Protein AF-A0A8J7W0G6-F1 (afdb_monomer_lite)

Sequence (94 aa):
METFIFLLLIGLLIYAKVQGGKDKEVKQQELKRKNLEIINSQDNTQQDVIRCPKCLSSQTSANKRGITLTTGLIGSQTVYITCLQCGHRWKAGS

Structure (mmCIF, N/CA/C/O backbone):
data_AF-A0A8J7W0G6-F1
#
_entry.id   AF-A0A8J7W0G6-F1
#
loop_
_atom_site.group_PDB
_atom_site.id
_atom_site.type_symbol
_atom_site.label_atom_id
_atom_site.label_alt_id
_atom_site.label_comp_id
_atom_site.label_asym_id
_atom_site.label_entity_id
_atom_site.label_seq_id
_atom_site.pdbx_PDB_ins_code
_atom_site.Cartn_x
_atom_site.Cartn_y
_atom_site.Cartn_z
_atom_site.occupancy
_atom_site.B_iso_or_equiv
_atom_site.auth_seq_id
_atom_site.auth_comp_id
_atom_site.auth_asym_id
_atom_site.auth_atom_id
_atom_site.pdbx_PDB_model_num
ATOM 1 N N . MET A 1 1 ? -32.720 -2.109 56.653 1.00 86.44 1 MET A N 1
ATOM 2 C CA . MET A 1 1 ? -31.253 -2.250 56.505 1.00 86.44 1 MET A CA 1
ATOM 3 C C . MET A 1 1 ? -30.919 -3.208 55.366 1.00 86.44 1 MET A C 1
ATOM 5 O O . MET A 1 1 ? -30.244 -2.790 54.439 1.00 86.44 1 MET A O 1
ATOM 9 N N . GLU A 1 2 ? -31.453 -4.434 55.355 1.00 90.00 2 GLU A N 1
ATOM 10 C CA . GLU A 1 2 ? -31.141 -5.429 54.309 1.00 90.00 2 GLU A CA 1
ATOM 11 C C . GLU A 1 2 ? -31.584 -5.031 52.888 1.00 90.00 2 GLU A C 1
ATOM 13 O O . GLU A 1 2 ? -30.842 -5.234 51.932 1.00 90.00 2 GLU A O 1
ATOM 18 N N . THR A 1 3 ? -32.728 -4.359 52.726 1.00 92.31 3 THR A N 1
ATOM 19 C CA . THR A 1 3 ? -33.214 -3.875 51.416 1.00 92.31 3 THR A CA 1
ATOM 20 C C . THR A 1 3 ? -32.291 -2.849 50.749 1.00 92.31 3 THR A C 1
ATOM 22 O O . THR A 1 3 ? -32.114 -2.883 49.534 1.00 92.31 3 THR A O 1
ATOM 25 N N . PHE A 1 4 ? -31.649 -1.971 51.525 1.00 93.44 4 PHE A N 1
ATOM 26 C CA . PHE A 1 4 ? -30.666 -1.013 51.001 1.00 93.44 4 PHE A CA 1
ATOM 27 C C . PHE A 1 4 ? -29.396 -1.713 50.501 1.00 93.44 4 PHE A C 1
ATOM 29 O O . PHE A 1 4 ? -28.831 -1.307 49.487 1.00 93.44 4 PHE A O 1
ATOM 36 N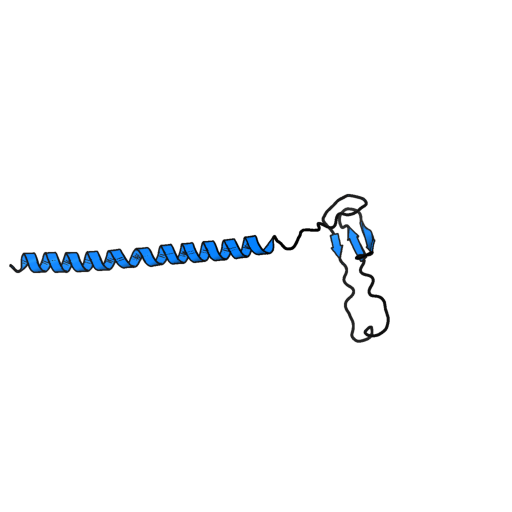 N . ILE A 1 5 ? -28.983 -2.795 51.169 1.00 93.69 5 ILE A N 1
ATOM 37 C CA . ILE A 1 5 ? -27.824 -3.604 50.770 1.00 93.69 5 ILE A CA 1
ATOM 38 C C . ILE A 1 5 ? -28.100 -4.300 49.429 1.00 93.69 5 ILE A C 1
ATOM 40 O O . ILE A 1 5 ? -27.260 -4.249 48.531 1.00 93.69 5 ILE A O 1
ATOM 44 N N . PHE A 1 6 ? -29.299 -4.865 49.238 1.00 93.75 6 PHE A N 1
ATOM 45 C CA . PHE A 1 6 ? -29.692 -5.466 47.957 1.00 93.75 6 PHE A CA 1
ATOM 46 C C . PHE A 1 6 ? -29.721 -4.451 46.802 1.00 93.75 6 PHE A C 1
ATOM 48 O O . PHE A 1 6 ? -29.231 -4.757 45.714 1.00 93.75 6 PHE A O 1
ATOM 55 N N . LEU A 1 7 ? -30.225 -3.232 47.028 1.00 92.00 7 LEU A N 1
ATOM 56 C CA . LEU A 1 7 ? -30.244 -2.179 46.003 1.00 92.00 7 LEU A CA 1
ATOM 57 C C . LEU A 1 7 ? -28.833 -1.724 45.594 1.00 92.00 7 LEU A C 1
ATOM 59 O O . LEU A 1 7 ? -28.586 -1.505 44.407 1.00 92.00 7 LEU A O 1
ATOM 63 N N . LEU A 1 8 ? -27.892 -1.639 46.541 1.00 93.56 8 LEU A N 1
ATOM 64 C CA . LEU A 1 8 ? -26.496 -1.301 46.240 1.00 93.56 8 LEU A CA 1
ATOM 65 C C . LEU A 1 8 ? -25.782 -2.399 45.438 1.00 93.56 8 LEU A C 1
ATOM 67 O O . LEU A 1 8 ? -25.046 -2.086 44.501 1.00 93.56 8 LEU A O 1
ATOM 71 N N . LEU A 1 9 ? -26.027 -3.676 45.752 1.00 94.38 9 LEU A N 1
ATOM 72 C CA . LEU A 1 9 ? -25.452 -4.802 45.005 1.00 94.38 9 LEU A CA 1
ATOM 73 C C . LEU A 1 9 ? -25.980 -4.864 43.568 1.00 94.38 9 LEU A C 1
ATOM 75 O O . LEU A 1 9 ? -25.199 -5.010 42.628 1.00 94.38 9 LEU A O 1
ATOM 79 N N . ILE A 1 10 ? -27.292 -4.695 43.382 1.00 94.81 10 ILE A N 1
ATOM 80 C CA . ILE A 1 10 ? -27.908 -4.650 42.050 1.00 94.81 10 ILE A CA 1
ATOM 81 C C . ILE A 1 10 ? -27.349 -3.464 41.246 1.00 94.81 10 ILE A C 1
ATOM 83 O O . ILE A 1 10 ? -26.977 -3.635 40.084 1.00 94.81 10 ILE A O 1
ATOM 87 N N . GLY A 1 11 ? -27.208 -2.287 41.866 1.00 93.38 11 GLY A N 1
ATOM 88 C CA . GLY A 1 11 ? -26.615 -1.103 41.236 1.00 93.38 11 GLY A CA 1
ATOM 89 C C . GLY A 1 11 ? -25.168 -1.312 40.771 1.00 93.38 11 GLY A C 1
ATOM 90 O O . GLY A 1 11 ? -24.830 -0.947 39.645 1.00 93.38 11 GLY A O 1
ATOM 91 N N . LEU A 1 12 ? -24.328 -1.961 41.586 1.00 92.75 12 LEU A N 1
ATOM 92 C CA . LEU A 1 12 ? -22.945 -2.301 41.226 1.00 92.75 12 LEU A CA 1
ATOM 93 C C . LEU A 1 12 ? -22.866 -3.284 40.050 1.00 92.75 12 LEU A C 1
ATOM 95 O O . LEU A 1 12 ? -22.050 -3.097 39.146 1.00 92.75 12 LEU A O 1
ATOM 99 N N . LEU A 1 13 ? -23.736 -4.300 40.024 1.00 91.69 13 LEU A N 1
ATOM 100 C CA . LEU A 1 13 ? -23.798 -5.267 38.923 1.00 91.69 13 LEU A CA 1
ATOM 101 C C . LEU A 1 13 ? -24.211 -4.607 37.600 1.00 91.69 13 LEU A C 1
ATOM 103 O O . LEU A 1 13 ? -23.628 -4.902 36.553 1.00 91.69 13 LEU A O 1
ATOM 107 N N . ILE A 1 14 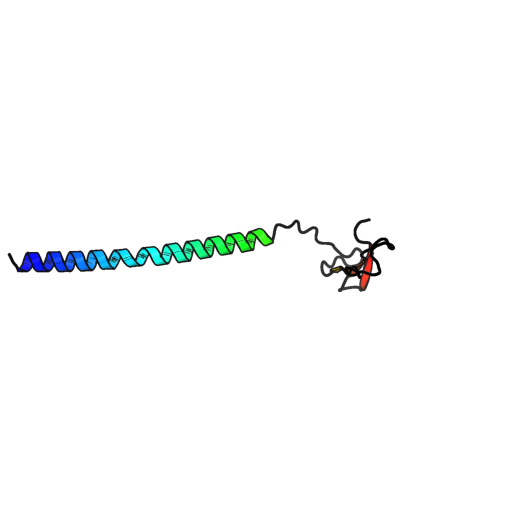? -25.186 -3.692 37.640 1.00 91.19 14 ILE A N 1
ATOM 108 C CA . ILE A 1 14 ? -25.615 -2.911 36.471 1.00 91.19 14 ILE A CA 1
ATOM 109 C C . ILE A 1 14 ? -24.475 -2.004 35.995 1.00 91.19 14 ILE A C 1
ATOM 111 O O . ILE A 1 14 ? -24.153 -1.997 34.805 1.00 91.19 14 ILE A O 1
ATOM 115 N N . TYR A 1 15 ? -23.824 -1.289 36.919 1.00 87.88 15 TYR A N 1
ATOM 116 C CA . TYR A 1 15 ? -22.705 -0.399 36.609 1.00 87.88 15 TYR A CA 1
ATOM 117 C C . TYR A 1 15 ? -21.542 -1.145 35.933 1.00 87.88 15 TYR A C 1
ATOM 119 O O . TYR A 1 15 ? -21.026 -0.692 34.910 1.00 87.88 15 TYR A O 1
ATOM 127 N N . ALA A 1 16 ? -21.180 -2.329 36.437 1.00 84.50 16 ALA A N 1
ATOM 128 C CA . ALA A 1 16 ? -20.131 -3.163 35.851 1.00 84.50 16 ALA A CA 1
ATOM 129 C C . ALA A 1 16 ? -20.480 -3.656 34.432 1.00 84.50 16 ALA A C 1
ATOM 131 O O . ALA A 1 16 ? -19.621 -3.661 33.549 1.00 84.50 16 ALA A O 1
ATOM 132 N N . LYS A 1 17 ? -21.744 -4.028 34.176 1.00 80.56 17 LYS A N 1
ATOM 133 C CA . LYS A 1 17 ? -22.201 -4.492 32.851 1.00 80.56 17 LYS A CA 1
ATOM 134 C C . LYS A 1 17 ? -22.146 -3.400 31.777 1.00 80.56 17 LYS A C 1
ATOM 136 O O . LYS A 1 17 ? -21.872 -3.711 30.621 1.00 80.56 17 LYS A O 1
ATOM 141 N N . VAL A 1 18 ? -22.404 -2.144 32.142 1.00 80.19 18 VAL A N 1
ATOM 142 C CA . VAL A 1 18 ? -22.441 -1.005 31.203 1.00 80.19 18 VAL A CA 1
ATOM 143 C C . VAL A 1 18 ? -21.054 -0.649 30.656 1.00 80.19 18 VAL A C 1
ATOM 145 O O . VAL A 1 18 ? -20.937 -0.214 29.512 1.00 80.19 18 VAL A O 1
ATOM 148 N N . GLN A 1 19 ? -19.993 -0.855 31.437 1.00 69.06 19 GLN A N 1
ATOM 149 C CA . GLN A 1 19 ? -18.629 -0.488 31.038 1.00 69.06 19 GLN A CA 1
ATOM 150 C C . GLN A 1 19 ? -18.100 -1.354 29.877 1.00 69.06 19 GLN A C 1
ATOM 152 O O . GLN A 1 19 ? -17.488 -0.832 28.952 1.00 69.06 19 GLN A O 1
ATOM 157 N N . GLY A 1 20 ? -18.414 -2.654 29.849 1.00 59.81 20 GLY A N 1
ATOM 158 C CA . GLY A 1 20 ? -17.827 -3.598 28.883 1.00 59.81 20 GLY A CA 1
ATOM 159 C C . GLY A 1 20 ? -18.271 -3.458 27.415 1.00 59.81 20 GLY A C 1
ATOM 160 O O . GLY A 1 20 ? -17.790 -4.205 26.561 1.00 59.81 20 GLY A O 1
ATOM 161 N N . GLY A 1 21 ? -19.206 -2.556 27.100 1.00 61.19 21 GLY A N 1
ATOM 162 C CA . GLY A 1 21 ? -19.702 -2.346 25.732 1.00 61.19 21 GLY A CA 1
ATOM 163 C C . GLY A 1 21 ? -18.822 -1.426 24.878 1.00 61.19 21 GLY A C 1
ATOM 164 O O . GLY A 1 21 ? -18.601 -1.706 23.701 1.00 61.19 21 GLY A O 1
ATOM 165 N N . LYS A 1 22 ? -18.276 -0.362 25.479 1.00 64.56 22 LYS A N 1
ATOM 166 C CA . LYS A 1 22 ? -17.646 0.757 24.754 1.00 64.56 22 LYS A CA 1
ATOM 167 C C . LYS A 1 22 ? -16.306 0.395 24.108 1.00 64.56 22 LYS A C 1
ATOM 169 O O . LYS A 1 22 ? -15.970 0.911 23.045 1.00 64.56 22 LYS A O 1
ATOM 174 N N . ASP A 1 23 ? -15.575 -0.553 24.686 1.00 78.12 23 ASP A N 1
ATOM 175 C CA . ASP A 1 23 ? -14.230 -0.923 24.223 1.00 78.12 23 ASP A CA 1
ATOM 176 C C . ASP A 1 23 ? -14.235 -1.636 22.861 1.00 78.12 23 ASP A C 1
ATOM 178 O O . ASP A 1 23 ? -13.274 -1.561 22.088 1.00 78.12 23 ASP A O 1
ATOM 182 N N . LYS 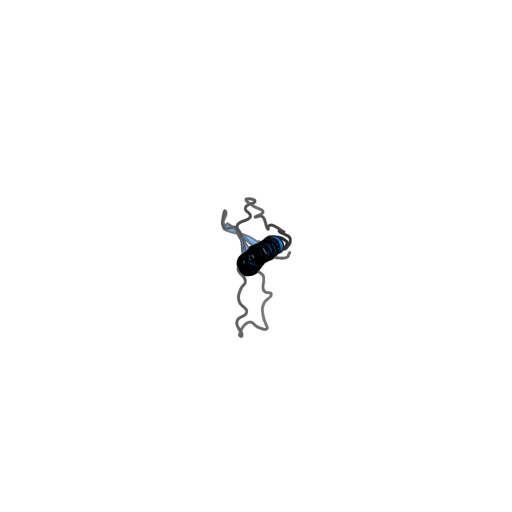A 1 24 ? -15.331 -2.333 22.534 1.00 77.06 24 LYS A N 1
ATOM 183 C CA . LYS A 1 24 ? -15.451 -3.089 21.278 1.00 77.06 24 LYS A CA 1
ATOM 184 C C . LYS A 1 24 ? -15.679 -2.170 20.081 1.00 77.06 24 LYS A C 1
ATOM 186 O O . LYS A 1 24 ? -15.139 -2.431 19.007 1.00 77.06 24 LYS A O 1
ATOM 191 N N . GLU A 1 25 ? -16.442 -1.097 20.268 1.00 83.00 25 GLU A N 1
ATOM 192 C CA . GLU A 1 25 ? -16.770 -0.136 19.210 1.00 83.00 25 GLU A CA 1
ATOM 193 C C . GLU A 1 25 ? -15.538 0.686 18.803 1.00 83.00 25 GLU A C 1
ATOM 195 O O . GLU A 1 25 ? -15.238 0.803 17.613 1.00 83.00 25 GLU A O 1
ATOM 200 N N . VAL A 1 26 ? -14.744 1.139 19.781 1.00 85.19 26 VAL A N 1
ATOM 201 C CA . VAL A 1 26 ? -13.493 1.885 19.543 1.00 85.19 26 VAL A CA 1
ATOM 202 C C . VAL A 1 26 ? -12.484 1.044 18.754 1.00 85.19 26 VAL A C 1
ATOM 204 O O . VAL A 1 26 ? -11.900 1.519 17.778 1.00 85.19 26 VAL A O 1
ATOM 207 N N . LYS A 1 27 ? -12.328 -0.240 19.106 1.00 89.31 27 LYS A N 1
ATOM 208 C CA . LYS A 1 27 ? -11.376 -1.141 18.436 1.00 89.31 27 LYS A CA 1
ATOM 209 C C . LYS A 1 27 ? -11.760 -1.441 16.983 1.00 89.31 27 LYS A C 1
ATOM 211 O O . LYS A 1 27 ? -10.886 -1.547 16.122 1.00 89.31 27 LYS A O 1
ATOM 216 N N . GLN A 1 28 ? -13.057 -1.550 16.686 1.00 87.88 28 GLN A N 1
ATOM 217 C CA . GLN A 1 28 ? -13.530 -1.708 15.306 1.00 87.88 28 GLN A CA 1
ATOM 218 C C . GLN A 1 28 ? -13.320 -0.438 14.476 1.00 87.88 28 GLN A C 1
ATOM 220 O O . GLN A 1 28 ? -12.980 -0.522 13.293 1.00 87.88 28 GLN A O 1
ATOM 225 N N . GLN A 1 29 ? -13.499 0.736 15.081 1.00 90.56 29 GLN A N 1
ATOM 226 C CA . GLN A 1 29 ? -13.302 2.016 14.409 1.00 90.56 29 GLN A CA 1
ATOM 227 C C . GLN A 1 29 ? -11.820 2.285 14.103 1.00 90.56 29 GLN A C 1
ATOM 229 O O . GLN A 1 29 ? -11.496 2.752 13.010 1.00 90.56 29 GLN A O 1
ATOM 234 N N . GLU A 1 30 ? -10.916 1.916 15.013 1.00 91.00 30 GLU A N 1
ATOM 235 C CA . GLU A 1 30 ? -9.468 2.025 14.806 1.00 91.00 30 GLU A CA 1
ATOM 236 C C . GLU A 1 30 ? -8.980 1.118 13.663 1.00 91.00 30 GLU A C 1
ATOM 238 O O . GLU A 1 30 ? -8.218 1.560 12.801 1.00 91.00 30 GLU A O 1
ATOM 243 N N . LEU A 1 31 ? -9.473 -0.126 13.590 1.00 89.31 31 LEU A N 1
ATOM 244 C CA . LEU A 1 31 ? -9.127 -1.054 12.508 1.00 89.31 31 LEU A CA 1
ATOM 245 C C . LEU A 1 31 ? -9.614 -0.547 11.143 1.00 89.31 31 LEU A C 1
ATOM 247 O O . LEU A 1 31 ? -8.886 -0.622 10.154 1.00 89.31 31 LEU A O 1
ATOM 251 N N . LYS A 1 32 ? -10.827 0.020 11.091 1.00 89.44 32 LYS A N 1
ATOM 252 C CA . LYS A 1 32 ? -11.361 0.647 9.873 1.00 89.44 32 LYS A CA 1
ATOM 253 C C . LYS A 1 32 ? -10.510 1.838 9.423 1.00 89.44 32 LYS A C 1
ATOM 255 O O . LYS A 1 32 ? -10.246 1.945 8.229 1.00 89.44 32 LYS A O 1
ATOM 260 N N . ARG A 1 33 ? -10.043 2.695 10.344 1.00 88.69 33 ARG A N 1
ATOM 261 C CA . ARG A 1 33 ? -9.133 3.806 9.997 1.00 88.69 33 ARG A CA 1
ATOM 262 C C . ARG A 1 33 ? -7.791 3.312 9.464 1.00 88.69 33 ARG A C 1
ATOM 264 O O . ARG A 1 33 ? -7.374 3.781 8.413 1.00 88.69 33 ARG A O 1
ATOM 271 N N . LYS A 1 34 ? -7.163 2.334 10.127 1.00 87.12 34 LYS A N 1
ATOM 272 C CA . LYS A 1 34 ? -5.883 1.760 9.673 1.00 87.12 34 LYS A CA 1
ATOM 273 C C . LYS A 1 34 ? -5.997 1.133 8.282 1.00 87.12 34 LYS A C 1
ATOM 275 O O . LYS A 1 34 ? -5.147 1.378 7.434 1.00 87.12 34 LYS A O 1
ATOM 280 N N . ASN A 1 35 ? -7.073 0.391 8.010 1.00 88.00 35 ASN A N 1
ATOM 281 C CA . ASN A 1 35 ? -7.306 -0.176 6.679 1.00 88.00 35 ASN A CA 1
ATOM 282 C C . ASN A 1 35 ? -7.531 0.908 5.613 1.00 88.00 35 ASN A C 1
ATOM 284 O O . ASN A 1 35 ? -7.026 0.773 4.503 1.00 88.00 35 ASN A O 1
ATOM 288 N N . LEU A 1 36 ? -8.246 1.989 5.944 1.00 85.69 36 LEU A N 1
ATOM 289 C CA . LEU A 1 36 ? -8.454 3.113 5.026 1.00 85.69 36 LEU A CA 1
ATOM 290 C C . LEU A 1 36 ? -7.140 3.840 4.695 1.00 85.69 36 LEU A C 1
ATOM 292 O O . LEU A 1 36 ? -6.899 4.185 3.541 1.00 85.69 36 LEU A O 1
ATOM 296 N N . GLU A 1 37 ? -6.274 4.039 5.689 1.00 83.25 37 GLU A N 1
ATOM 297 C CA . GLU A 1 37 ? -4.952 4.650 5.506 1.00 83.25 37 GLU A CA 1
ATOM 298 C C . GLU A 1 37 ? -4.042 3.791 4.613 1.00 83.25 37 GLU A C 1
ATOM 300 O O . GLU A 1 37 ? -3.379 4.327 3.725 1.00 83.25 37 GLU A O 1
ATOM 305 N N . ILE A 1 38 ? -4.064 2.463 4.770 1.00 81.25 38 ILE A N 1
ATOM 306 C CA . ILE A 1 38 ? -3.321 1.531 3.903 1.00 81.25 38 ILE A CA 1
ATOM 307 C C . ILE A 1 38 ? -3.814 1.603 2.448 1.00 81.25 38 ILE A C 1
ATOM 309 O O . ILE A 1 38 ? -2.990 1.680 1.539 1.00 81.25 38 ILE A O 1
ATOM 313 N N . ILE A 1 39 ? -5.134 1.631 2.221 1.00 78.38 39 ILE A N 1
ATOM 314 C CA . ILE A 1 39 ? -5.725 1.722 0.872 1.00 78.38 39 ILE A CA 1
ATOM 315 C C . ILE A 1 39 ? -5.328 3.039 0.190 1.00 78.38 39 ILE A C 1
ATOM 317 O O . ILE A 1 39 ? -4.894 3.030 -0.959 1.00 78.38 39 ILE A O 1
ATOM 321 N N . ASN A 1 40 ? -5.395 4.165 0.907 1.00 75.00 40 ASN A N 1
ATOM 322 C CA . ASN A 1 40 ? -5.053 5.477 0.346 1.00 75.00 40 ASN A CA 1
ATOM 323 C C . ASN A 1 40 ? -3.546 5.656 0.089 1.00 75.00 40 ASN A C 1
ATOM 325 O O . ASN A 1 40 ? -3.152 6.457 -0.755 1.00 75.00 40 ASN A O 1
ATOM 329 N N . SER A 1 41 ? -2.694 4.910 0.796 1.00 61.69 41 SER A N 1
ATOM 330 C CA . SER A 1 41 ? -1.236 4.978 0.631 1.00 61.69 41 SER A CA 1
ATOM 331 C C . SER A 1 41 ? -0.735 4.239 -0.618 1.00 61.69 41 SER A C 1
ATOM 333 O O . SER A 1 41 ? 0.344 4.547 -1.117 1.00 61.69 41 SER A O 1
ATOM 335 N N . GLN A 1 42 ? -1.507 3.288 -1.155 1.00 60.56 42 GLN A N 1
ATOM 336 C CA . GLN A 1 42 ? -1.139 2.528 -2.360 1.00 60.56 42 GLN A CA 1
ATOM 337 C C . GLN A 1 42 ? -1.403 3.285 -3.677 1.00 60.56 42 GLN A C 1
ATOM 339 O O . GLN A 1 42 ? -0.940 2.846 -4.728 1.00 60.56 42 GLN A O 1
ATOM 344 N N . ASP A 1 43 ? -2.073 4.441 -3.626 1.00 54.38 43 ASP A N 1
ATOM 345 C CA . ASP A 1 43 ? -2.347 5.300 -4.793 1.00 54.38 43 ASP A CA 1
ATOM 346 C C . ASP A 1 43 ? -1.226 6.335 -5.052 1.00 54.38 43 ASP A C 1
ATOM 348 O O . ASP A 1 43 ? -1.158 6.969 -6.100 1.00 54.38 43 ASP A O 1
ATOM 352 N N . ASN A 1 44 ? -0.270 6.491 -4.126 1.00 48.19 44 ASN A N 1
ATOM 353 C CA . ASN A 1 44 ? 0.818 7.471 -4.251 1.00 48.19 44 ASN A CA 1
ATOM 354 C C . ASN A 1 44 ? 2.156 6.842 -4.666 1.00 48.19 44 ASN A C 1
ATOM 356 O O . ASN A 1 44 ? 3.225 7.208 -4.182 1.00 48.19 44 ASN A O 1
ATOM 360 N N . THR A 1 45 ? 2.107 5.908 -5.614 1.00 44.88 45 THR A N 1
ATOM 361 C CA . THR A 1 45 ? 3.234 5.748 -6.538 1.00 44.88 45 THR A CA 1
ATOM 362 C C . THR A 1 45 ? 2.861 6.575 -7.750 1.00 44.88 45 THR A C 1
ATOM 364 O O . THR A 1 45 ? 2.122 6.093 -8.598 1.00 44.88 45 THR A O 1
ATOM 367 N N . GLN A 1 46 ? 3.271 7.849 -7.734 1.00 46.41 46 GLN A N 1
ATOM 368 C CA . GLN A 1 46 ? 3.372 8.767 -8.874 1.00 46.41 46 GLN A CA 1
ATOM 369 C C . GLN A 1 46 ? 2.826 8.145 -10.165 1.00 46.41 46 GLN A C 1
ATOM 371 O O . GLN A 1 46 ? 3.544 7.420 -10.856 1.00 46.41 46 GLN A O 1
ATOM 376 N N . GLN A 1 47 ? 1.537 8.362 -10.441 1.00 47.75 47 GLN A N 1
ATOM 377 C CA . GLN A 1 47 ? 0.916 7.942 -11.688 1.00 47.75 47 GLN A CA 1
ATOM 378 C C . GLN A 1 47 ? 1.508 8.789 -12.822 1.00 47.75 47 GLN A C 1
ATOM 380 O O . GLN A 1 47 ? 0.879 9.707 -13.345 1.00 47.75 47 GLN A O 1
ATOM 385 N N . ASP A 1 48 ? 2.736 8.468 -13.215 1.00 55.19 48 ASP A N 1
ATOM 386 C CA . ASP A 1 48 ? 3.274 8.781 -14.524 1.00 55.19 48 ASP A CA 1
ATOM 387 C C . ASP A 1 48 ? 2.517 7.871 -15.498 1.00 55.19 48 ASP A C 1
ATOM 389 O O . ASP A 1 48 ? 2.956 6.781 -15.874 1.00 55.19 48 ASP A O 1
ATOM 393 N N . VAL A 1 49 ? 1.249 8.226 -15.746 1.00 66.62 49 VAL A N 1
ATOM 394 C CA . VAL A 1 49 ? 0.345 7.436 -16.576 1.00 66.62 49 VAL A CA 1
ATOM 395 C C . VAL A 1 49 ? 0.927 7.460 -17.976 1.00 66.62 49 VAL A C 1
ATOM 397 O O . VAL A 1 49 ? 0.731 8.412 -18.729 1.00 66.62 49 VAL A O 1
ATOM 400 N N . ILE A 1 50 ? 1.644 6.398 -18.323 1.00 74.38 50 ILE A N 1
ATOM 401 C CA . ILE A 1 50 ? 2.186 6.187 -19.655 1.00 74.38 50 ILE A CA 1
ATOM 402 C C . ILE A 1 50 ? 1.007 6.176 -20.632 1.00 74.38 50 ILE A C 1
ATOM 404 O O . ILE A 1 50 ? 0.191 5.251 -20.662 1.00 74.38 50 ILE A O 1
ATOM 408 N N . ARG A 1 51 ? 0.905 7.236 -21.435 1.00 86.25 51 ARG A N 1
ATOM 409 C CA . ARG A 1 51 ? -0.107 7.366 -22.483 1.00 86.25 51 ARG A CA 1
ATOM 410 C C . ARG A 1 51 ? 0.475 6.910 -23.802 1.00 86.25 51 ARG A C 1
ATOM 412 O O . ARG A 1 51 ? 1.609 7.230 -24.151 1.00 86.25 51 ARG A O 1
ATOM 419 N N . CYS A 1 52 ? -0.328 6.185 -24.569 1.00 89.31 52 CYS A N 1
ATOM 420 C CA . CYS A 1 52 ? 0.056 5.852 -25.930 1.00 89.31 52 CYS A CA 1
ATOM 421 C C . CYS A 1 52 ? 0.200 7.139 -26.772 1.00 89.31 52 CYS A C 1
ATOM 423 O O . CYS A 1 52 ? -0.772 7.891 -26.859 1.00 89.31 52 CYS A O 1
ATOM 425 N N . PRO A 1 53 ? 1.324 7.368 -27.477 1.00 86.44 53 PRO A N 1
ATOM 426 C CA . PRO A 1 53 ? 1.512 8.569 -28.302 1.00 86.44 53 PRO A CA 1
ATOM 427 C C . PRO A 1 53 ? 0.568 8.629 -29.514 1.00 86.44 53 PRO A C 1
ATOM 429 O O . PRO A 1 53 ? 0.371 9.690 -30.092 1.00 86.44 53 PRO A O 1
ATOM 432 N N . LYS A 1 54 ? -0.033 7.495 -29.902 1.00 89.12 54 LYS A N 1
ATOM 433 C CA . LYS A 1 54 ? -0.946 7.410 -31.050 1.00 89.12 54 LYS A CA 1
ATOM 434 C C . LYS A 1 54 ? -2.415 7.657 -30.686 1.00 89.12 54 LYS A C 1
ATOM 436 O O . LYS A 1 54 ? -3.140 8.232 -31.485 1.00 89.12 54 LYS A O 1
ATOM 441 N N . CYS A 1 55 ? -2.873 7.178 -29.527 1.00 90.75 55 CYS A N 1
ATOM 442 C CA . CYS A 1 55 ? -4.302 7.181 -29.165 1.00 90.75 55 CYS A CA 1
ATOM 443 C C . CYS A 1 55 ? -4.608 7.680 -27.744 1.00 90.75 55 CYS A C 1
ATOM 445 O O . CYS A 1 55 ? -5.761 7.654 -27.329 1.00 90.75 55 CYS A O 1
ATOM 447 N N . LEU A 1 56 ? -3.588 8.093 -26.984 1.00 86.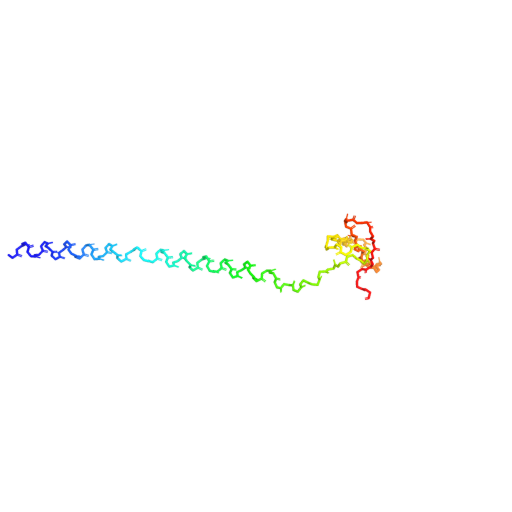00 56 LEU A N 1
ATOM 448 C CA . LEU A 1 56 ? -3.678 8.643 -25.625 1.00 86.00 56 LEU A CA 1
ATOM 449 C C . LEU A 1 56 ? -4.282 7.711 -24.555 1.00 86.00 56 LEU A C 1
ATOM 451 O O . LEU A 1 56 ? -4.448 8.125 -23.405 1.00 86.00 56 LEU A O 1
ATOM 455 N N . SER A 1 57 ? -4.549 6.443 -24.880 1.00 85.81 57 SER A N 1
ATOM 456 C CA . SER A 1 57 ? -5.021 5.455 -23.906 1.00 85.81 57 SER A CA 1
ATOM 457 C C . SER A 1 57 ? -3.958 5.180 -22.834 1.00 85.81 57 SER A C 1
ATOM 459 O O . SER A 1 57 ? -2.784 5.015 -23.176 1.00 85.81 57 SER A O 1
ATOM 461 N N . SER A 1 58 ? -4.381 5.026 -21.579 1.00 83.62 58 SER A N 1
ATOM 462 C CA . SER A 1 58 ? -3.546 4.587 -20.447 1.00 83.62 58 SER A CA 1
ATOM 463 C C . SER A 1 58 ? -3.382 3.063 -20.355 1.00 83.62 58 SER A C 1
ATOM 465 O O . SER A 1 58 ? -2.562 2.565 -19.589 1.00 83.62 58 SER A O 1
ATOM 467 N N . GLN A 1 59 ? -4.143 2.304 -21.150 1.00 79.94 59 GLN A N 1
ATOM 468 C CA . GLN A 1 59 ? -4.084 0.843 -21.178 1.00 79.94 59 GLN A CA 1
ATOM 469 C C . GLN A 1 59 ? -2.866 0.368 -21.978 1.00 79.94 59 GLN A C 1
ATOM 471 O O . GLN A 1 59 ? -2.891 0.270 -23.212 1.00 79.94 59 GLN A O 1
ATOM 476 N N . THR A 1 60 ? -1.783 0.087 -21.259 1.00 82.44 60 THR A N 1
ATOM 477 C CA . THR A 1 60 ? -0.512 -0.358 -21.830 1.00 82.44 60 THR A CA 1
ATOM 478 C C . THR A 1 60 ? -0.035 -1.645 -21.165 1.00 82.44 60 THR A C 1
ATOM 480 O O . THR A 1 60 ? -0.233 -1.857 -19.973 1.00 82.44 60 THR A O 1
ATOM 483 N N . SER A 1 61 ? 0.575 -2.534 -21.950 1.00 83.69 61 SER A N 1
ATOM 484 C CA . SER A 1 61 ? 1.248 -3.733 -21.449 1.00 83.69 61 SER A CA 1
ATOM 485 C C . SER A 1 61 ? 2.748 -3.584 -21.668 1.00 83.69 61 SER A C 1
ATOM 487 O O . SER A 1 61 ? 3.209 -3.369 -22.795 1.00 83.69 61 SER A O 1
ATOM 489 N N . ALA A 1 62 ? 3.508 -3.688 -20.579 1.00 80.06 62 ALA A N 1
ATOM 490 C CA . ALA A 1 62 ? 4.959 -3.761 -20.611 1.00 80.06 62 ALA A CA 1
ATOM 491 C C . ALA A 1 62 ? 5.377 -5.235 -20.679 1.00 80.06 62 ALA A C 1
ATOM 493 O O . ALA A 1 62 ? 5.235 -5.977 -19.706 1.00 80.06 62 ALA A O 1
ATOM 494 N N . ASN A 1 63 ? 5.903 -5.672 -21.826 1.00 70.38 63 ASN A N 1
ATOM 495 C CA . ASN A 1 63 ? 6.438 -7.024 -21.945 1.00 70.38 63 ASN A CA 1
ATOM 496 C C . ASN A 1 63 ? 7.881 -7.039 -21.425 1.00 70.38 63 ASN A C 1
ATOM 498 O O . ASN A 1 63 ? 8.823 -6.696 -22.147 1.00 70.38 63 ASN A O 1
ATOM 502 N N . LYS A 1 64 ? 8.055 -7.406 -20.153 1.00 62.66 64 LYS A N 1
ATOM 503 C CA . LYS A 1 64 ? 9.381 -7.653 -19.587 1.00 62.66 64 LYS A CA 1
ATOM 504 C C . LYS A 1 64 ? 9.855 -9.020 -20.084 1.00 62.66 64 LYS A C 1
ATOM 506 O O . LYS A 1 64 ? 9.331 -10.046 -19.659 1.00 62.66 64 LYS A O 1
ATOM 511 N N . ARG A 1 65 ? 10.846 -9.049 -20.983 1.00 59.72 65 ARG A N 1
ATOM 512 C CA . ARG A 1 65 ? 11.518 -10.309 -21.340 1.00 59.72 65 ARG A CA 1
ATOM 513 C C . ARG A 1 65 ? 12.191 -10.849 -20.077 1.00 59.72 65 ARG A C 1
ATOM 515 O O . ARG A 1 65 ? 12.986 -10.146 -19.462 1.00 59.72 65 ARG A O 1
ATOM 522 N N . GLY A 1 66 ? 11.812 -12.052 -19.652 1.00 57.84 66 GLY A N 1
ATOM 523 C CA . GLY A 1 66 ? 12.422 -12.708 -18.501 1.00 57.84 66 GLY A CA 1
ATOM 524 C C . GLY A 1 66 ? 13.910 -12.963 -18.744 1.00 57.84 66 GLY A C 1
ATOM 525 O O . GLY A 1 66 ? 14.317 -13.323 -19.846 1.00 57.84 66 GLY A O 1
ATOM 526 N N . ILE A 1 67 ? 14.716 -12.780 -17.704 1.00 58.56 67 ILE A N 1
ATOM 527 C CA . ILE A 1 67 ? 16.119 -13.201 -17.664 1.00 58.56 67 ILE A CA 1
ATOM 528 C C . ILE A 1 67 ? 16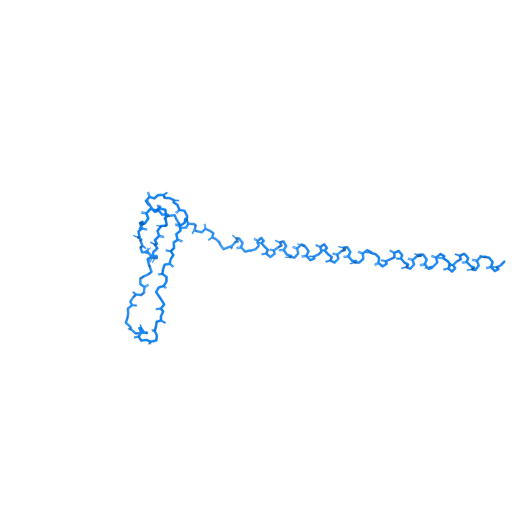.144 -14.725 -17.534 1.00 58.56 67 ILE A C 1
ATOM 530 O O . ILE A 1 67 ? 15.916 -15.263 -16.455 1.00 58.56 67 ILE A O 1
ATOM 534 N N . THR A 1 68 ? 16.380 -15.436 -18.634 1.00 60.03 68 THR A N 1
ATOM 535 C CA . THR A 1 68 ? 16.737 -16.858 -18.573 1.00 60.03 68 THR A CA 1
ATOM 536 C C . THR A 1 68 ? 18.217 -16.983 -18.202 1.00 60.03 68 THR A C 1
ATOM 538 O O . THR A 1 68 ? 19.029 -16.171 -18.642 1.00 60.03 68 THR A O 1
ATOM 541 N N . LEU A 1 69 ? 18.582 -17.989 -17.393 1.00 62.94 69 LEU A N 1
ATOM 542 C CA . LEU A 1 69 ? 19.960 -18.234 -16.913 1.00 62.94 69 LEU A CA 1
ATOM 543 C C . LEU A 1 69 ? 21.001 -18.300 -18.050 1.00 62.94 69 LEU A C 1
ATOM 545 O O . LEU A 1 69 ? 22.175 -18.014 -17.845 1.00 62.94 69 LEU A O 1
ATOM 549 N N . THR A 1 70 ? 20.557 -18.623 -19.263 1.00 60.75 70 THR A N 1
ATOM 550 C CA . THR A 1 70 ? 21.357 -18.688 -20.492 1.00 60.75 70 THR A CA 1
ATOM 551 C C . THR A 1 70 ? 21.624 -17.330 -21.155 1.00 60.75 70 THR A C 1
ATOM 553 O O . THR A 1 70 ? 22.524 -17.234 -21.983 1.00 60.75 70 THR A O 1
ATOM 556 N N . THR A 1 71 ? 20.892 -16.269 -20.800 1.00 61.59 71 THR A N 1
ATOM 557 C CA . THR A 1 71 ? 20.991 -14.928 -21.423 1.00 61.59 71 THR A CA 1
ATOM 558 C C . THR A 1 71 ? 21.766 -13.928 -20.562 1.00 61.59 71 THR A C 1
ATOM 560 O O . THR A 1 71 ? 21.812 -12.743 -20.883 1.00 61.59 71 THR A O 1
ATOM 563 N N . GLY A 1 72 ? 22.379 -14.385 -19.464 1.00 57.88 72 GLY A N 1
ATOM 564 C CA . GLY A 1 72 ? 22.956 -13.532 -18.418 1.00 57.88 72 GLY A CA 1
ATOM 565 C C . GLY A 1 72 ? 24.082 -12.587 -18.853 1.00 57.88 72 GLY A C 1
ATOM 566 O O . GLY A 1 72 ? 24.361 -11.643 -18.124 1.00 57.88 72 GLY A O 1
ATOM 567 N N . LEU A 1 73 ? 24.701 -12.789 -20.023 1.00 61.62 73 LEU A N 1
ATOM 568 C CA . LEU A 1 73 ? 25.866 -12.005 -20.460 1.00 61.62 73 LEU A CA 1
ATOM 569 C C . LEU A 1 73 ? 25.738 -11.321 -21.832 1.00 61.62 73 LEU A C 1
ATOM 571 O O . LEU A 1 73 ? 26.633 -10.567 -22.204 1.00 61.62 73 LEU A O 1
ATOM 575 N N . ILE A 1 74 ? 24.661 -11.541 -22.596 1.00 59.03 74 ILE A N 1
ATOM 576 C CA . ILE A 1 74 ? 24.516 -10.941 -23.933 1.00 59.03 74 ILE A CA 1
ATOM 577 C C . ILE A 1 74 ? 23.088 -10.443 -24.123 1.00 59.03 74 ILE A C 1
ATOM 579 O O . ILE A 1 74 ? 22.164 -11.223 -24.328 1.00 59.03 74 ILE A O 1
ATOM 583 N N . GLY A 1 75 ? 22.920 -9.124 -24.134 1.00 50.66 75 GLY A N 1
ATOM 584 C CA . GLY A 1 75 ? 21.737 -8.507 -24.722 1.00 50.66 75 GLY A CA 1
ATOM 585 C C . GLY A 1 75 ? 21.189 -7.359 -23.897 1.00 50.66 75 GLY A C 1
ATOM 586 O O . GLY A 1 75 ? 20.623 -7.551 -22.825 1.00 50.66 75 GLY A O 1
ATOM 587 N N . SER A 1 76 ? 21.304 -6.152 -24.447 1.00 59.59 76 SER A N 1
ATOM 588 C CA . SER A 1 76 ? 20.567 -4.978 -23.990 1.00 59.59 76 SER A CA 1
ATOM 589 C C . SER A 1 76 ? 19.071 -5.320 -23.920 1.00 59.59 76 SER A C 1
ATOM 591 O O . SER A 1 76 ? 18.421 -5.519 -24.950 1.00 59.59 76 SER A O 1
ATOM 593 N N . GLN A 1 77 ? 18.530 -5.449 -22.704 1.00 67.19 77 GLN A N 1
ATOM 594 C CA . GLN A 1 77 ? 17.128 -5.794 -22.459 1.00 67.19 77 GLN A CA 1
ATOM 595 C C . GLN A 1 77 ? 16.234 -4.602 -22.812 1.00 67.19 77 GLN A C 1
ATOM 597 O O . GLN A 1 77 ? 15.746 -3.878 -21.949 1.00 67.19 77 GLN A O 1
ATOM 602 N N . THR A 1 78 ? 16.033 -4.372 -24.108 1.00 69.50 78 THR A N 1
ATOM 603 C CA . THR A 1 78 ? 15.102 -3.349 -24.575 1.00 69.50 78 THR A CA 1
ATOM 604 C C . THR A 1 78 ? 13.676 -3.820 -24.298 1.00 69.50 78 THR A C 1
ATOM 606 O O . THR A 1 78 ? 13.180 -4.753 -24.937 1.00 69.50 78 THR A O 1
ATOM 609 N N . VAL A 1 79 ? 13.031 -3.178 -23.326 1.00 80.12 79 VAL A N 1
ATOM 610 C CA . VAL A 1 79 ? 11.617 -3.375 -23.002 1.00 80.12 79 VAL A CA 1
ATOM 611 C C . VAL A 1 79 ? 10.781 -2.537 -23.966 1.00 80.12 79 VAL A C 1
ATOM 613 O O . VAL A 1 79 ? 11.020 -1.340 -24.130 1.00 80.12 79 VAL A O 1
ATOM 616 N N . TYR A 1 80 ? 9.798 -3.169 -24.606 1.00 84.94 80 TYR A N 1
ATOM 617 C CA . TYR A 1 80 ? 8.822 -2.487 -25.451 1.00 84.94 80 TYR A CA 1
ATOM 618 C C . TYR A 1 80 ? 7.472 -2.430 -24.743 1.00 84.94 80 TYR A C 1
ATOM 620 O O . TYR A 1 80 ? 6.998 -3.434 -24.203 1.00 84.94 80 TYR A O 1
ATOM 628 N N . ILE A 1 81 ? 6.842 -1.263 -24.790 1.00 87.19 81 ILE A N 1
ATOM 629 C CA . ILE A 1 81 ? 5.484 -1.043 -24.299 1.00 87.19 81 ILE A CA 1
ATOM 630 C C . ILE A 1 81 ? 4.545 -1.148 -25.491 1.00 87.19 81 ILE A C 1
ATOM 632 O O . ILE A 1 81 ? 4.810 -0.562 -26.539 1.00 87.19 81 ILE A O 1
ATOM 636 N N . THR A 1 82 ? 3.466 -1.913 -25.344 1.00 88.12 82 THR A N 1
ATOM 637 C CA . THR A 1 82 ? 2.423 -2.054 -26.365 1.00 88.12 82 THR A CA 1
ATOM 638 C C . THR A 1 82 ? 1.117 -1.470 -25.846 1.00 88.12 82 THR A C 1
ATOM 640 O O . THR A 1 82 ? 0.674 -1.798 -24.747 1.00 88.12 82 THR A O 1
ATOM 643 N N . CYS A 1 83 ? 0.475 -0.622 -26.643 1.00 92.12 83 CYS A N 1
ATOM 644 C CA . CYS A 1 83 ? -0.872 -0.138 -26.366 1.00 92.12 83 CYS A CA 1
ATOM 645 C C . CYS A 1 83 ? -1.912 -1.219 -26.697 1.00 92.12 83 CYS A C 1
ATOM 647 O O . CYS A 1 83 ? -1.922 -1.726 -27.818 1.00 92.12 83 CYS A O 1
ATOM 649 N N . LEU A 1 84 ? -2.817 -1.529 -25.762 1.00 89.69 84 LEU A N 1
ATOM 650 C CA . LEU A 1 84 ? -3.891 -2.508 -25.997 1.00 89.69 84 LEU A CA 1
ATOM 651 C C . LEU A 1 84 ? -5.018 -1.949 -26.873 1.00 89.69 84 LEU A C 1
ATOM 653 O O . LEU A 1 84 ? -5.695 -2.709 -27.553 1.00 89.69 84 LEU A O 1
ATOM 657 N N . GLN A 1 85 ? -5.195 -0.627 -26.883 1.00 88.44 85 GLN A N 1
ATOM 658 C CA . GLN A 1 85 ? -6.259 0.041 -27.635 1.00 88.44 85 GLN A CA 1
ATOM 659 C C . GLN A 1 85 ? -5.965 0.098 -29.143 1.00 88.44 85 GLN A C 1
ATOM 661 O O . GLN A 1 85 ? -6.859 -0.094 -29.957 1.00 88.44 85 GLN A O 1
ATOM 666 N N . CYS A 1 86 ? -4.718 0.395 -29.534 1.00 90.81 86 CYS A N 1
ATOM 667 C CA . CYS A 1 86 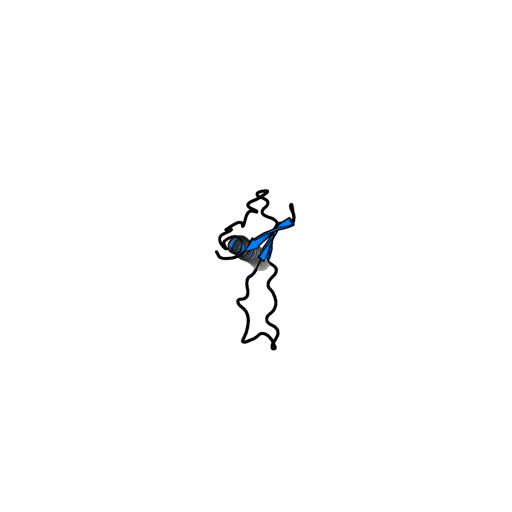? -4.348 0.613 -30.942 1.00 90.81 86 CYS A CA 1
ATOM 668 C C . CYS A 1 86 ? -3.187 -0.257 -31.449 1.00 90.81 86 CYS A C 1
ATOM 670 O O . CYS A 1 86 ? -2.817 -0.151 -32.619 1.00 90.81 86 CYS A O 1
ATOM 672 N N . GLY A 1 87 ? -2.560 -1.065 -30.586 1.00 89.19 87 GLY A N 1
ATOM 673 C CA . GLY A 1 87 ? -1.456 -1.962 -30.948 1.00 89.19 87 GLY A CA 1
ATOM 674 C C . GLY A 1 87 ? -0.099 -1.290 -31.194 1.00 89.19 87 GLY A C 1
ATOM 675 O O . GLY A 1 87 ? 0.869 -1.982 -31.507 1.00 89.19 87 GLY A O 1
ATOM 676 N N . HIS A 1 88 ? 0.012 0.037 -31.061 1.00 90.94 88 HIS A N 1
ATOM 677 C CA . HIS A 1 88 ? 1.277 0.756 -31.245 1.00 90.94 88 HIS A CA 1
ATOM 678 C C . HIS A 1 88 ? 2.319 0.342 -30.191 1.00 90.94 88 HIS A C 1
ATOM 680 O O . HIS A 1 88 ? 1.970 0.171 -29.020 1.00 90.94 88 HIS A O 1
ATOM 686 N N . ARG A 1 89 ? 3.588 0.192 -30.602 1.00 88.56 89 ARG A N 1
ATOM 687 C CA . ARG A 1 89 ? 4.700 -0.263 -29.753 1.00 88.56 89 ARG A CA 1
ATOM 688 C C . ARG A 1 89 ? 5.836 0.751 -29.737 1.00 88.56 89 ARG A C 1
ATOM 690 O O . ARG A 1 89 ? 6.238 1.212 -30.800 1.00 88.56 89 ARG A O 1
ATOM 697 N N . TRP A 1 90 ? 6.381 1.044 -28.561 1.00 88.31 90 TRP A N 1
ATOM 698 C CA . TRP A 1 90 ? 7.513 1.964 -28.391 1.00 88.31 90 TRP A CA 1
ATOM 699 C C . TRP A 1 90 ? 8.495 1.458 -27.330 1.00 88.31 90 TRP A C 1
ATOM 701 O O . TRP A 1 90 ? 8.175 0.557 -26.553 1.00 88.31 90 TRP A O 1
ATOM 711 N N . LYS A 1 91 ? 9.719 1.997 -27.333 1.00 86.12 91 LYS A N 1
ATOM 712 C CA . LYS A 1 91 ? 10.788 1.621 -26.397 1.00 86.12 91 LYS A CA 1
ATOM 713 C C . LYS A 1 91 ? 10.563 2.295 -25.038 1.00 86.12 91 LYS A C 1
ATOM 715 O O . LYS A 1 91 ? 10.299 3.491 -24.993 1.00 86.12 91 LYS A O 1
ATOM 720 N N . ALA A 1 92 ? 10.663 1.536 -23.947 1.00 77.00 92 ALA A N 1
ATOM 721 C CA . ALA A 1 92 ? 10.634 2.082 -22.592 1.00 77.00 92 ALA A CA 1
ATOM 722 C C . ALA A 1 92 ? 12.008 2.673 -22.230 1.00 77.00 92 ALA A C 1
ATOM 724 O O . ALA A 1 92 ? 13.020 1.993 -22.409 1.00 77.00 92 ALA A O 1
ATOM 725 N N . GLY A 1 93 ? 12.035 3.904 -21.707 1.00 72.62 93 GLY A N 1
ATOM 726 C CA . GLY A 1 93 ? 13.254 4.551 -21.203 1.00 72.62 93 GLY A CA 1
ATOM 727 C C . GLY A 1 93 ? 14.210 5.062 -22.286 1.00 72.62 93 GLY A C 1
ATOM 728 O O . GLY A 1 93 ? 15.384 4.699 -22.270 1.00 72.62 93 GLY A O 1
ATOM 729 N N . SER A 1 94 ? 13.706 5.846 -23.246 1.00 54.81 94 SER A N 1
ATOM 730 C CA . SER A 1 94 ? 14.542 6.654 -24.152 1.00 54.81 94 SER A CA 1
ATOM 731 C C . SER A 1 94 ? 15.008 7.937 -23.486 1.00 54.81 94 SER A C 1
ATOM 733 O O . SER A 1 94 ? 14.117 8.599 -22.907 1.00 54.81 94 SER A O 1
#

pLDDT: mean 77.89, std 14.05, range [44.88, 94.81]

Secondary structure (DSSP, 8-state):
-HHHHHHHHHHHHHHHHHHTTHHHHHHHHHHHHHHHHHHHHTT-S-------TTT--S-EEEE-----GGGTTS-----EEEETTT--EEES--

Organism: NCBI:txid2818044

Foldseek 3Di:
DVVVVVVVVVVVVVVVVVVVPPVVVVVVVVVVVVVVVVVVVVVPPPCPQDADPVPRDSAKDWDFDDDDPVCVPDDDRFIWIAHPVPRDIDTPDD

Radius of gyration: 31.58 Å; chains: 1; bounding box: 59×28×88 Å